Protein AF-A0A7U6Y433-F1 (afdb_monomer)

Solvent-accessible surface area (backbone atoms only — not comparable to full-atom values): 4693 Å² total; per-residue (Å²): 136,76,99,64,87,82,54,93,93,60,84,81,90,78,86,74,66,87,86,62,86,74,42,68,39,81,52,68,50,74,49,95,88,70,52,68,50,67,52,95,58,67,42,47,61,82,76,41,85,41,77,49,80,46,74,40,77,93,76,74,43,76,47,76,46,81,76

Mean predicted aligned error: 7.13 Å

Structure (mmCIF, N/CA/C/O backbone):
data_AF-A0A7U6Y433-F1
#
_entry.id   AF-A0A7U6Y433-F1
#
loop_
_atom_site.group_PDB
_atom_site.id
_atom_site.type_symbol
_atom_site.label_atom_id
_atom_site.label_alt_id
_atom_site.label_comp_id
_atom_site.label_asym_id
_atom_site.label_entity_id
_atom_site.label_seq_id
_atom_site.pdbx_PDB_ins_code
_atom_site.Cartn_x
_atom_site.Cartn_y
_atom_site.Ca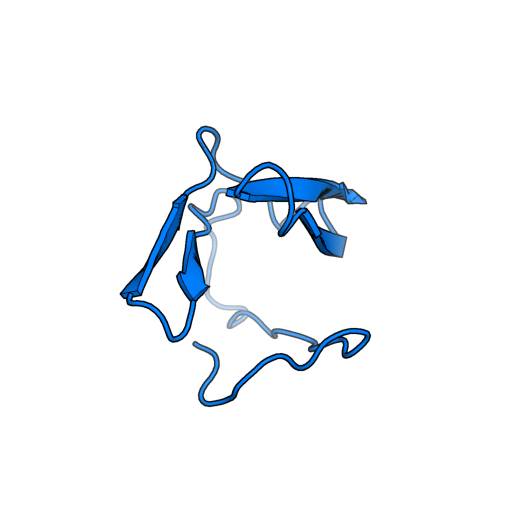rtn_z
_atom_site.occupancy
_atom_site.B_iso_or_equiv
_atom_site.auth_seq_id
_atom_site.auth_comp_id
_atom_site.auth_asym_id
_atom_site.auth_atom_id
_atom_site.pdbx_PDB_model_num
ATOM 1 N N . MET A 1 1 ? -8.034 -0.152 -11.243 1.00 52.56 1 MET A N 1
ATOM 2 C CA . MET A 1 1 ? -7.341 -0.800 -10.111 1.00 52.56 1 MET A CA 1
ATOM 3 C C . MET A 1 1 ? -8.356 -0.963 -8.991 1.00 52.56 1 MET A C 1
ATOM 5 O O . MET A 1 1 ? -8.871 0.042 -8.533 1.00 52.56 1 MET A O 1
ATOM 9 N N . GLY A 1 2 ? -8.656 -2.212 -8.615 1.00 56.06 2 GLY A N 1
ATOM 10 C CA . GLY A 1 2 ? -9.276 -2.583 -7.337 1.00 56.06 2 GLY A CA 1
ATOM 11 C C . GLY A 1 2 ? -10.745 -2.205 -7.092 1.00 56.06 2 GLY A C 1
ATO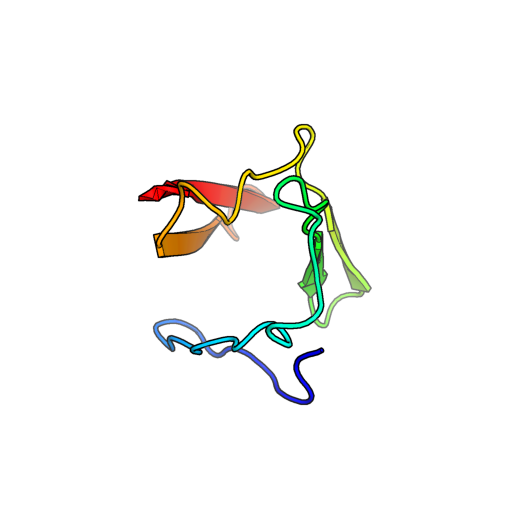M 12 O O . GLY A 1 2 ? -11.008 -1.481 -6.145 1.00 56.06 2 GLY A O 1
ATOM 13 N N . ASP A 1 3 ? -11.700 -2.777 -7.832 1.00 56.25 3 ASP A N 1
ATOM 14 C CA . ASP A 1 3 ? -13.161 -2.618 -7.624 1.00 56.25 3 ASP A CA 1
ATOM 15 C C . ASP A 1 3 ? -13.718 -3.301 -6.351 1.00 56.25 3 ASP A C 1
ATOM 17 O O . ASP A 1 3 ? -14.734 -3.990 -6.385 1.00 56.25 3 ASP A O 1
ATOM 21 N N . GLY A 1 4 ? -13.052 -3.195 -5.198 1.00 67.19 4 GLY A N 1
ATOM 22 C CA . GLY A 1 4 ? -13.610 -3.792 -3.983 1.00 67.19 4 GLY A CA 1
ATOM 23 C C . GLY A 1 4 ? -12.988 -3.312 -2.687 1.00 67.19 4 GLY A C 1
ATOM 24 O O . GLY A 1 4 ? -11.786 -3.059 -2.624 1.00 67.19 4 GLY A O 1
ATOM 25 N N . VAL A 1 5 ? -13.835 -3.246 -1.660 1.00 70.75 5 VAL A N 1
ATOM 26 C CA . VAL A 1 5 ? -13.482 -2.930 -0.274 1.00 70.75 5 VAL A CA 1
ATOM 27 C C . VAL A 1 5 ? -12.494 -3.973 0.254 1.00 70.75 5 VAL A C 1
ATOM 29 O O . VAL A 1 5 ? -12.747 -5.175 0.170 1.00 70.75 5 VAL A O 1
ATOM 32 N N . LEU A 1 6 ? -11.369 -3.517 0.808 1.00 76.88 6 LEU A N 1
ATOM 33 C CA . LEU A 1 6 ? -10.445 -4.367 1.553 1.00 76.88 6 LEU A CA 1
ATOM 34 C C . LEU A 1 6 ? -10.880 -4.378 3.023 1.00 76.88 6 LEU A C 1
ATOM 36 O O . LEU A 1 6 ? -10.643 -3.420 3.756 1.00 76.88 6 LEU A O 1
ATOM 40 N N . SER A 1 7 ? -11.566 -5.441 3.443 1.00 79.81 7 SER A N 1
ATOM 41 C CA . SER A 1 7 ? -12.006 -5.593 4.833 1.00 79.81 7 SER A CA 1
ATOM 42 C C . SER A 1 7 ? -10.822 -5.768 5.790 1.00 79.81 7 SER A C 1
ATOM 44 O O . SER A 1 7 ? -9.745 -6.215 5.400 1.00 79.81 7 SER A O 1
ATOM 46 N N . ASN A 1 8 ? -11.026 -5.454 7.072 1.00 79.75 8 ASN A N 1
ATOM 47 C CA . ASN A 1 8 ? -9.999 -5.655 8.093 1.00 79.75 8 ASN A CA 1
ATOM 48 C C . ASN A 1 8 ? -9.524 -7.121 8.133 1.00 79.75 8 ASN A C 1
ATOM 50 O O . ASN A 1 8 ? -10.345 -8.035 8.185 1.00 79.75 8 ASN A O 1
ATOM 54 N N . GLY A 1 9 ? -8.205 -7.331 8.116 1.00 82.25 9 GLY A N 1
ATOM 55 C CA . GLY A 1 9 ? -7.584 -8.660 8.072 1.00 82.25 9 GLY A CA 1
ATOM 56 C C . GLY A 1 9 ? -7.645 -9.359 6.709 1.00 82.25 9 GLY A C 1
ATOM 57 O O . GLY A 1 9 ? -7.085 -10.444 6.565 1.00 82.25 9 GLY A O 1
ATOM 58 N N . ALA A 1 10 ? -8.290 -8.761 5.703 1.00 83.44 10 ALA A N 1
ATOM 59 C CA . ALA A 1 10 ? -8.276 -9.286 4.347 1.00 83.44 10 ALA A CA 1
ATOM 60 C C . ALA A 1 10 ? -6.963 -8.936 3.639 1.00 83.44 10 ALA A C 1
ATOM 62 O O . ALA A 1 10 ? -6.311 -7.934 3.928 1.00 83.44 10 ALA A O 1
ATOM 63 N N . SER A 1 11 ? -6.595 -9.770 2.674 1.00 81.69 11 SER A N 1
ATOM 64 C CA . SER A 1 11 ? -5.481 -9.535 1.758 1.00 81.69 11 SER A CA 1
ATOM 65 C C . SER A 1 11 ? -6.015 -9.562 0.334 1.00 81.69 11 SER A C 1
ATOM 67 O O . SER A 1 11 ? -6.946 -10.312 0.034 1.00 81.69 11 SER A O 1
ATOM 69 N N . LYS A 1 12 ? -5.444 -8.739 -0.544 1.00 80.00 12 LYS A N 1
ATOM 70 C CA . LYS A 1 12 ? -5.808 -8.715 -1.958 1.00 80.00 12 LYS A CA 1
ATOM 71 C C . LYS A 1 12 ? -4.546 -8.688 -2.795 1.00 80.00 12 LYS A C 1
ATOM 73 O O . LYS A 1 12 ? -3.721 -7.795 -2.638 1.00 80.00 12 LYS A O 1
ATOM 78 N N . GLU A 1 13 ? -4.433 -9.664 -3.680 1.00 80.75 13 GLU A N 1
ATOM 79 C CA . GLU A 1 13 ? -3.374 -9.704 -4.674 1.00 80.75 13 GLU A CA 1
ATOM 80 C C . GLU 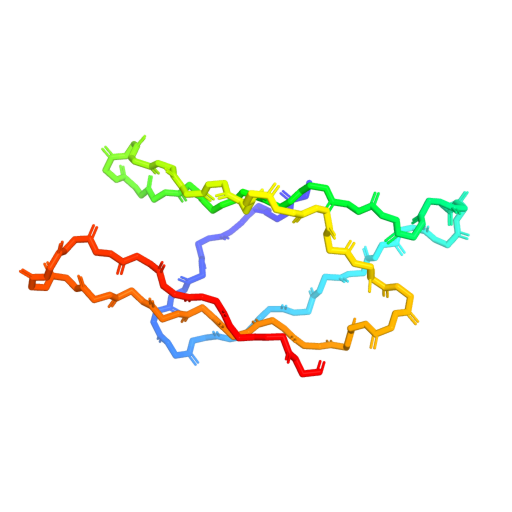A 1 13 ? -3.740 -8.767 -5.830 1.00 80.75 13 GLU A C 1
ATOM 82 O O . GLU A 1 13 ? -4.874 -8.764 -6.323 1.00 80.75 13 GLU A O 1
ATOM 87 N N . VAL A 1 14 ? -2.795 -7.916 -6.223 1.00 75.69 14 VAL A N 1
ATOM 88 C CA . VAL A 1 14 ? -2.959 -6.968 -7.326 1.00 75.69 14 VAL A CA 1
ATOM 89 C C . VAL A 1 14 ? -1.952 -7.333 -8.402 1.00 75.69 14 VAL A C 1
ATOM 91 O O . VAL A 1 14 ? -0.753 -7.151 -8.223 1.00 75.69 14 VAL A O 1
ATOM 94 N N . HIS A 1 15 ? -2.443 -7.816 -9.541 1.00 75.00 15 HIS A N 1
ATOM 95 C CA . HIS A 1 15 ? -1.598 -8.058 -10.704 1.00 75.00 15 HIS A CA 1
ATOM 96 C C . HIS A 1 15 ? -1.486 -6.782 -11.534 1.00 75.00 15 HIS A C 1
ATOM 98 O O . HIS A 1 15 ? -2.482 -6.265 -12.050 1.00 75.00 15 HIS A O 1
ATOM 104 N N . PHE A 1 16 ? -0.263 -6.283 -11.675 1.00 70.62 16 PHE A N 1
ATOM 105 C CA . PHE A 1 16 ? 0.045 -5.214 -12.614 1.00 70.62 16 PHE A CA 1
ATOM 106 C C . PHE A 1 16 ? 0.235 -5.808 -14.008 1.00 70.62 16 PHE A C 1
ATOM 108 O O . PHE A 1 16 ? 0.747 -6.914 -14.172 1.00 70.62 16 PHE A O 1
ATOM 115 N N . ASN A 1 17 ? -0.214 -5.081 -15.028 1.00 70.88 17 ASN A N 1
ATOM 116 C CA . ASN A 1 17 ? -0.094 -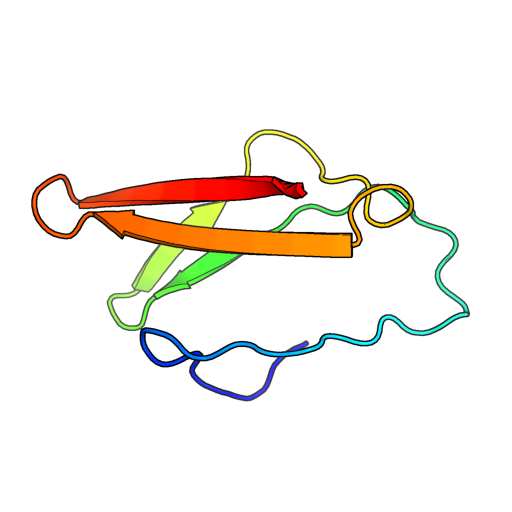5.547 -16.402 1.00 70.88 17 ASN A CA 1
ATOM 117 C C . ASN A 1 17 ? 1.397 -5.616 -16.785 1.00 70.88 17 ASN A C 1
ATOM 119 O O . ASN A 1 17 ? 2.105 -4.621 -16.639 1.00 70.88 17 ASN A O 1
ATOM 123 N N . ASN A 1 18 ? 1.861 -6.751 -17.317 1.00 62.59 18 ASN A N 1
ATOM 124 C CA . ASN A 1 18 ? 3.284 -7.007 -17.621 1.00 62.59 18 ASN A CA 1
ATOM 125 C C . ASN A 1 18 ? 3.911 -6.057 -18.664 1.00 62.59 18 ASN A C 1
ATOM 127 O O . ASN A 1 18 ? 5.120 -6.079 -18.871 1.00 62.59 18 ASN A O 1
ATOM 131 N N . CYS A 1 19 ? 3.112 -5.230 -19.343 1.00 64.38 19 CYS A N 1
ATOM 132 C CA . CYS A 1 19 ? 3.605 -4.206 -20.270 1.00 64.38 19 CYS A CA 1
ATOM 133 C C . CYS A 1 19 ? 4.059 -2.914 -19.569 1.00 64.38 19 CYS A C 1
ATOM 135 O O . CYS A 1 19 ? 4.578 -2.011 -20.223 1.00 64.38 19 CYS A O 1
ATOM 137 N N . THR A 1 20 ? 3.851 -2.803 -18.258 1.00 67.69 20 THR A N 1
ATOM 138 C CA . THR A 1 20 ? 4.364 -1.699 -17.451 1.00 67.69 20 THR A CA 1
ATOM 139 C C . THR A 1 20 ? 5.865 -1.871 -17.232 1.00 67.69 20 THR A C 1
ATOM 141 O O . THR A 1 20 ? 6.300 -2.843 -16.627 1.00 67.69 20 THR A O 1
ATOM 144 N N . THR A 1 21 ? 6.658 -0.883 -17.646 1.00 70.06 21 THR A N 1
ATOM 145 C CA . THR A 1 21 ? 8.097 -0.786 -17.329 1.00 70.06 21 THR A CA 1
ATOM 146 C C . THR A 1 21 ? 8.387 0.090 -16.108 1.00 70.06 21 THR A C 1
ATOM 148 O O . THR A 1 21 ? 9.538 0.228 -15.696 1.00 70.06 21 THR A O 1
ATOM 151 N N . ALA A 1 22 ? 7.360 0.713 -15.525 1.00 74.25 22 ALA A N 1
ATOM 152 C CA . ALA A 1 22 ? 7.505 1.555 -14.348 1.00 74.25 22 ALA A CA 1
ATOM 153 C C . ALA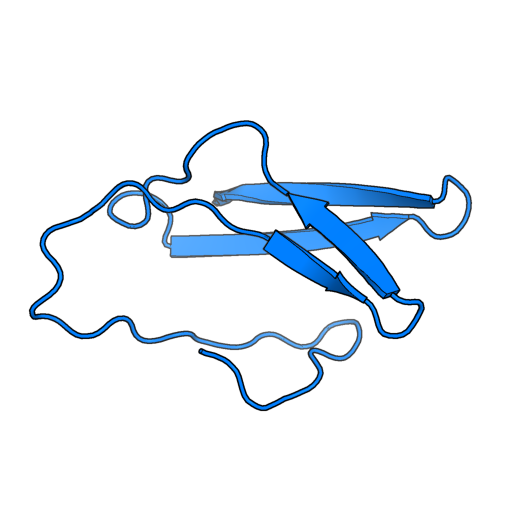 A 1 22 ? 7.606 0.696 -13.078 1.00 74.25 22 ALA A C 1
ATOM 155 O O . ALA A 1 22 ? 6.657 -0.005 -12.734 1.00 74.25 22 ALA A O 1
ATOM 156 N N . CYS A 1 23 ? 8.732 0.790 -12.367 1.00 77.62 23 CYS A N 1
ATOM 157 C CA . CYS A 1 23 ? 8.904 0.181 -11.041 1.00 77.62 23 CYS A CA 1
ATOM 158 C C . CYS A 1 23 ? 8.423 1.095 -9.907 1.00 77.62 23 CYS A C 1
ATOM 160 O O . CYS A 1 23 ? 7.953 0.607 -8.887 1.00 77.62 23 CYS A O 1
ATOM 162 N N . LYS A 1 24 ? 8.497 2.421 -10.086 1.00 82.44 24 LYS A N 1
ATOM 163 C CA . LYS A 1 24 ? 8.128 3.405 -9.062 1.00 82.44 24 LYS A CA 1
ATOM 164 C C . LYS A 1 24 ? 6.670 3.814 -9.191 1.00 82.44 24 LYS A C 1
ATOM 166 O O . LYS A 1 24 ? 6.288 4.416 -10.193 1.00 82.44 24 LYS A O 1
ATOM 171 N N . TRP A 1 25 ? 5.893 3.529 -8.157 1.00 78.56 25 TRP A N 1
ATOM 172 C CA . TRP A 1 25 ? 4.465 3.805 -8.110 1.00 78.56 25 TRP A CA 1
ATOM 173 C C . TRP A 1 25 ? 4.112 4.653 -6.901 1.00 78.56 25 TRP A C 1
ATOM 175 O O . TRP A 1 25 ? 4.561 4.388 -5.786 1.00 78.56 25 TRP A O 1
ATOM 185 N N . GLN A 1 26 ? 3.259 5.650 -7.122 1.00 77.50 26 GLN A N 1
ATOM 186 C CA . GLN A 1 26 ? 2.610 6.346 -6.025 1.00 77.50 26 GLN A CA 1
ATOM 187 C C . GLN A 1 26 ? 1.387 5.544 -5.602 1.00 77.50 26 GLN A C 1
ATOM 189 O O . GLN A 1 26 ? 0.524 5.223 -6.422 1.00 77.50 26 GLN A O 1
ATOM 194 N N . LEU A 1 27 ? 1.341 5.194 -4.324 1.00 77.50 27 LEU A N 1
ATOM 195 C CA . LEU A 1 27 ? 0.215 4.494 -3.732 1.00 77.50 27 LEU A CA 1
ATOM 196 C C . LEU A 1 27 ? -0.624 5.488 -2.939 1.00 77.50 27 LEU A C 1
ATOM 198 O O . LEU A 1 27 ? -0.099 6.425 -2.334 1.00 77.50 27 LEU A O 1
ATOM 202 N N . ALA A 1 28 ? -1.932 5.262 -2.945 1.00 77.56 28 ALA A N 1
ATOM 203 C CA . ALA A 1 28 ? -2.883 5.983 -2.121 1.00 77.56 28 ALA A CA 1
ATOM 204 C C . ALA A 1 28 ? -3.967 5.013 -1.647 1.00 77.56 28 ALA A C 1
ATOM 206 O O . ALA A 1 28 ? -4.483 4.214 -2.434 1.00 77.56 28 ALA A O 1
ATOM 207 N N . VAL A 1 29 ? -4.319 5.082 -0.366 1.00 75.94 29 VAL A N 1
ATOM 208 C CA . VAL A 1 29 ? -5.477 4.379 0.197 1.00 75.94 29 VAL A CA 1
ATOM 209 C C . VAL A 1 29 ? -6.571 5.398 0.422 1.00 75.94 29 VAL A C 1
ATOM 211 O O . VAL A 1 29 ? -6.338 6.393 1.101 1.00 75.94 29 VAL A O 1
ATOM 214 N N . LYS A 1 30 ? -7.763 5.138 -0.114 1.00 78.50 30 LYS A N 1
ATOM 215 C CA . LYS A 1 30 ? -8.956 5.940 0.152 1.00 78.50 30 LYS A CA 1
ATOM 216 C C . LYS A 1 30 ? -9.911 5.151 1.039 1.00 78.50 30 LYS A C 1
ATOM 218 O O . LYS A 1 30 ? -10.253 4.015 0.715 1.00 78.50 30 LYS A O 1
ATOM 223 N N . PHE A 1 31 ? -10.332 5.760 2.136 1.00 75.56 31 PHE A N 1
ATOM 224 C CA . PHE A 1 31 ? -11.282 5.191 3.085 1.00 75.56 31 PHE A CA 1
ATOM 225 C C . PHE A 1 31 ? -12.715 5.624 2.748 1.00 75.56 31 PHE A C 1
ATOM 227 O O . PHE A 1 31 ? -12.941 6.584 2.007 1.00 75.56 31 PHE A O 1
ATOM 234 N N . GLU A 1 32 ? -13.700 4.905 3.291 1.00 75.06 32 GLU A N 1
ATOM 235 C CA . GLU A 1 32 ? -15.126 5.191 3.059 1.00 75.06 32 GL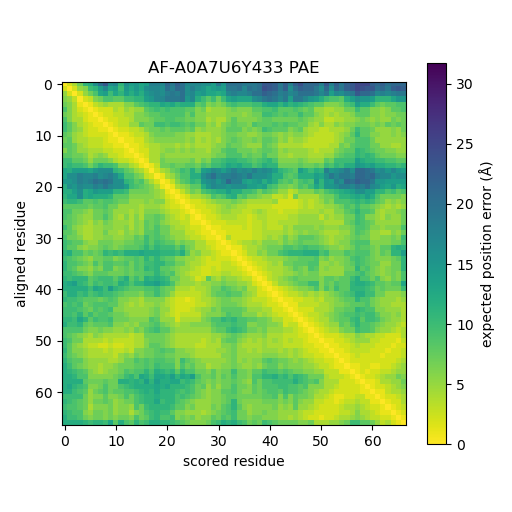U A CA 1
ATOM 236 C C . GLU A 1 32 ? -15.567 6.552 3.616 1.00 75.06 32 GLU A C 1
ATOM 238 O O . GLU A 1 32 ? -16.502 7.155 3.097 1.00 75.06 32 GLU A O 1
ATOM 243 N N . ASP A 1 33 ? -14.871 7.069 4.630 1.00 75.31 33 ASP A N 1
ATOM 244 C CA . ASP A 1 33 ? -15.104 8.403 5.198 1.00 75.31 33 ASP A CA 1
ATOM 245 C C . ASP A 1 33 ? -14.562 9.546 4.316 1.00 75.31 33 ASP A C 1
ATOM 247 O O . ASP A 1 33 ? -14.677 10.720 4.666 1.00 75.31 33 ASP A O 1
ATOM 251 N N . GLY A 1 34 ? -13.983 9.211 3.159 1.00 72.62 34 GLY A N 1
ATOM 252 C CA . GLY A 1 34 ? -13.421 10.160 2.208 1.00 72.62 34 GLY A CA 1
ATOM 253 C C . GLY A 1 34 ? -11.991 10.589 2.526 1.00 72.62 34 GLY A C 1
ATOM 254 O O . GLY A 1 34 ? -11.400 11.305 1.715 1.00 72.62 34 GLY A O 1
ATOM 255 N N . THR A 1 35 ? -11.412 10.139 3.644 1.00 73.56 35 THR A N 1
ATOM 256 C CA . THR A 1 35 ? -9.997 10.371 3.931 1.00 73.56 35 THR A CA 1
ATOM 257 C C . THR A 1 35 ? -9.127 9.555 2.982 1.00 73.56 35 THR A C 1
ATOM 259 O O . THR A 1 35 ? -9.492 8.462 2.536 1.00 73.56 35 THR A O 1
ATOM 262 N N . ALA A 1 36 ? -7.970 10.109 2.637 1.00 73.94 36 ALA A N 1
ATOM 263 C CA . ALA A 1 36 ? -6.974 9.417 1.847 1.00 73.94 36 ALA A CA 1
ATOM 264 C C . ALA A 1 36 ? -5.618 9.521 2.531 1.00 73.94 36 ALA A C 1
ATOM 266 O O . ALA A 1 36 ? -5.292 10.546 3.128 1.00 73.94 36 ALA A O 1
ATOM 267 N N . VAL A 1 37 ? -4.841 8.450 2.432 1.00 74.25 37 VAL A N 1
ATOM 268 C CA . VAL A 1 37 ? -3.438 8.448 2.826 1.00 74.25 37 VAL A CA 1
ATOM 269 C C . VAL A 1 37 ? -2.618 8.128 1.598 1.00 74.25 37 VAL A C 1
ATOM 271 O O . VAL A 1 37 ? -2.743 7.049 1.017 1.00 74.25 37 VAL A O 1
ATOM 274 N N . GLU A 1 38 ? -1.812 9.102 1.203 1.00 74.06 38 GLU A N 1
ATOM 275 C CA . GLU A 1 38 ? -0.824 8.978 0.144 1.00 74.06 38 GLU A CA 1
ATOM 276 C C . GLU A 1 38 ? 0.524 8.649 0.774 1.00 74.06 38 GLU A C 1
ATOM 278 O O . GLU A 1 38 ? 0.862 9.149 1.848 1.00 74.06 38 GLU A O 1
ATOM 283 N N . TRP A 1 39 ? 1.298 7.792 0.118 1.00 75.56 39 TRP A N 1
ATOM 284 C CA . TRP A 1 39 ? 2.672 7.568 0.540 1.00 75.56 39 TRP A CA 1
ATOM 285 C C . TRP A 1 39 ? 3.544 8.727 0.065 1.00 75.56 39 TRP A C 1
ATOM 287 O O . TRP A 1 39 ? 3.564 9.046 -1.127 1.00 75.56 39 TRP A O 1
ATOM 297 N N . ASP A 1 40 ? 4.315 9.308 0.987 1.00 69.12 40 ASP A N 1
ATOM 298 C CA . ASP A 1 40 ? 5.256 10.397 0.692 1.00 69.12 40 ASP A CA 1
ATOM 299 C C . ASP A 1 40 ? 6.342 9.990 -0.314 1.00 69.12 40 ASP A C 1
ATOM 301 O O . ASP A 1 40 ? 6.882 10.824 -1.041 1.00 69.12 40 ASP A O 1
ATOM 305 N N . GLN A 1 41 ? 6.675 8.699 -0.374 1.00 74.94 41 GLN A N 1
ATOM 306 C CA . GLN A 1 41 ? 7.687 8.169 -1.278 1.00 74.94 41 GLN A CA 1
ATOM 307 C C . GLN A 1 41 ? 7.078 7.176 -2.260 1.00 74.94 41 GLN A C 1
ATOM 309 O O . GLN A 1 41 ? 6.239 6.351 -1.899 1.00 74.94 41 GLN A O 1
ATOM 314 N N . ALA A 1 42 ? 7.544 7.251 -3.507 1.00 76.62 42 ALA A N 1
ATOM 315 C CA . ALA A 1 42 ? 7.203 6.267 -4.520 1.00 76.62 42 ALA A CA 1
ATOM 316 C C . ALA A 1 42 ? 7.685 4.883 -4.071 1.00 76.62 42 ALA A C 1
ATOM 318 O O . ALA A 1 42 ? 8.857 4.711 -3.725 1.00 76.62 42 ALA A O 1
ATOM 319 N N . VAL A 1 43 ? 6.783 3.909 -4.097 1.00 78.56 43 VAL A N 1
ATOM 320 C CA . VAL A 1 43 ? 7.081 2.520 -3.758 1.00 78.56 43 VAL A CA 1
ATOM 321 C C . VAL A 1 43 ? 7.629 1.822 -4.992 1.00 78.56 43 VAL A C 1
ATOM 323 O O . VAL A 1 43 ? 7.063 1.934 -6.082 1.00 78.56 43 VAL A O 1
ATOM 326 N N . ASP A 1 44 ? 8.746 1.121 -4.825 1.00 83.06 44 ASP A N 1
ATOM 327 C CA . ASP A 1 44 ? 9.354 0.337 -5.891 1.00 83.06 44 ASP A CA 1
ATOM 328 C C . ASP A 1 44 ? 8.756 -1.077 -5.910 1.00 83.06 44 ASP A C 1
ATOM 330 O O . ASP A 1 44 ? 9.192 -1.975 -5.189 1.00 83.06 44 ASP A O 1
ATOM 334 N N . LEU A 1 45 ? 7.727 -1.267 -6.736 1.00 78.81 45 LEU A N 1
ATOM 335 C CA . LEU A 1 45 ? 7.002 -2.536 -6.865 1.00 78.81 45 LEU A CA 1
ATOM 336 C C . LEU A 1 45 ? 7.841 -3.652 -7.505 1.00 78.81 45 LEU A C 1
ATOM 338 O O . LEU A 1 45 ? 7.408 -4.796 -7.523 1.00 78.81 45 LEU A O 1
ATOM 342 N N . CYS A 1 46 ? 9.026 -3.340 -8.040 1.00 80.75 46 CYS A N 1
ATOM 343 C CA . CYS A 1 46 ? 9.963 -4.352 -8.528 1.00 80.75 46 CYS A CA 1
ATOM 344 C C . CYS A 1 46 ? 10.772 -4.985 -7.383 1.00 80.75 46 CYS A C 1
ATOM 346 O O . CYS A 1 46 ? 11.421 -6.009 -7.590 1.00 80.75 46 CYS A O 1
ATOM 348 N N . THR A 1 47 ? 10.742 -4.380 -6.192 1.00 80.56 47 THR A N 1
ATOM 349 C CA . THR A 1 47 ? 11.449 -4.864 -4.995 1.00 80.56 47 THR A CA 1
ATOM 350 C C . THR A 1 47 ? 10.522 -5.240 -3.846 1.00 80.56 47 THR A C 1
ATOM 352 O O . THR A 1 47 ? 10.923 -6.015 -2.988 1.00 80.56 47 THR A O 1
ATOM 355 N N . VAL A 1 48 ? 9.303 -4.700 -3.828 1.00 78.19 48 VAL A N 1
ATOM 356 C CA . VAL A 1 48 ? 8.307 -4.942 -2.782 1.00 78.19 48 VAL A CA 1
ATOM 357 C C . VAL A 1 48 ? 7.321 -6.002 -3.255 1.00 78.19 48 VAL A C 1
ATOM 359 O O . VAL A 1 48 ? 6.612 -5.784 -4.238 1.00 78.19 48 VAL A O 1
ATOM 362 N N . GLU A 1 49 ? 7.231 -7.114 -2.529 1.00 79.00 49 GLU A N 1
ATOM 363 C CA . GLU A 1 49 ? 6.243 -8.166 -2.800 1.00 79.00 49 GLU A CA 1
ATOM 364 C C . GLU A 1 49 ? 4.957 -7.951 -2.000 1.00 79.00 49 GLU A C 1
ATOM 366 O O . GLU A 1 49 ? 3.874 -8.340 -2.447 1.00 79.00 49 GLU A O 1
ATOM 371 N N . LYS A 1 50 ? 5.041 -7.313 -0.825 1.00 82.62 50 LYS A N 1
ATOM 372 C CA . LYS A 1 50 ? 3.891 -7.181 0.067 1.00 82.62 50 LYS A CA 1
ATOM 373 C C . LYS A 1 50 ? 3.831 -5.827 0.761 1.00 82.62 50 LYS A C 1
ATOM 375 O O . LYS A 1 50 ? 4.808 -5.295 1.275 1.00 82.62 50 LYS A O 1
ATOM 380 N N . ILE A 1 51 ? 2.616 -5.286 0.825 1.00 80.44 51 ILE A N 1
ATOM 381 C CA . ILE A 1 51 ? 2.317 -4.031 1.515 1.00 80.44 51 ILE A CA 1
ATOM 382 C C . ILE A 1 51 ? 1.261 -4.308 2.576 1.00 80.44 51 ILE A C 1
ATOM 384 O O . ILE A 1 51 ? 0.115 -4.629 2.262 1.00 80.44 51 ILE A O 1
ATOM 388 N N . THR A 1 52 ? 1.644 -4.175 3.842 1.00 83.88 52 THR A N 1
ATOM 389 C CA . THR A 1 52 ? 0.743 -4.354 4.982 1.00 83.88 52 THR A CA 1
ATOM 390 C C . THR A 1 52 ? 0.249 -2.995 5.465 1.00 83.88 52 THR A C 1
ATOM 392 O O . THR A 1 52 ? 1.039 -2.155 5.895 1.00 83.88 52 THR A O 1
ATOM 395 N N . LEU A 1 53 ? -1.068 -2.784 5.422 1.00 80.06 53 LEU A N 1
ATOM 396 C CA . LEU A 1 53 ? -1.723 -1.556 5.876 1.00 80.06 53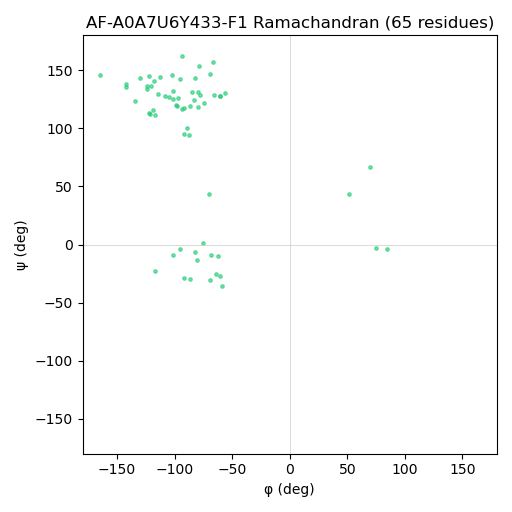 LEU A CA 1
ATOM 397 C C . LEU A 1 53 ? -2.259 -1.727 7.293 1.00 80.06 53 LEU A C 1
ATOM 399 O O . LEU A 1 53 ? -3.038 -2.636 7.565 1.00 80.06 53 LEU A O 1
ATOM 403 N N . THR A 1 54 ? -1.880 -0.819 8.186 1.00 81.81 54 THR A N 1
ATOM 404 C CA . THR A 1 54 ? -2.377 -0.766 9.562 1.00 81.81 54 THR A CA 1
ATOM 405 C C . THR A 1 54 ? -3.030 0.582 9.815 1.00 81.81 54 THR A C 1
ATOM 407 O O . THR A 1 54 ? -2.354 1.607 9.879 1.00 81.81 54 THR A O 1
ATOM 410 N N . TYR A 1 55 ? -4.349 0.593 10.000 1.00 78.25 55 TYR A N 1
ATOM 411 C CA . TYR A 1 55 ? -5.076 1.794 10.398 1.00 78.25 55 TYR A CA 1
ATOM 412 C C . TYR A 1 55 ? -5.240 1.855 11.920 1.00 78.25 55 TYR A C 1
ATOM 414 O O . TYR A 1 55 ? -5.904 1.015 12.530 1.00 78.25 55 TYR A O 1
ATOM 422 N N . ASN A 1 56 ? -4.651 2.874 12.547 1.00 80.31 56 ASN A N 1
ATOM 423 C CA . ASN A 1 56 ? -4.845 3.179 13.957 1.00 80.31 56 ASN A CA 1
ATOM 424 C C . ASN A 1 56 ? -6.000 4.173 14.124 1.00 80.31 56 ASN A C 1
ATOM 426 O O . ASN A 1 56 ? -5.802 5.389 14.074 1.00 80.31 56 ASN A O 1
ATOM 430 N N . ARG A 1 57 ? -7.201 3.648 14.384 1.00 75.69 57 ARG A N 1
ATOM 431 C CA . ARG A 1 57 ? -8.421 4.451 14.566 1.00 75.69 57 ARG A CA 1
ATOM 432 C C . ARG A 1 57 ? -8.322 5.464 15.712 1.00 75.69 57 ARG A C 1
ATOM 434 O O . ARG A 1 57 ? -8.850 6.561 15.592 1.00 75.69 57 ARG A O 1
ATOM 441 N N . SER A 1 58 ? -7.633 5.130 16.804 1.00 79.50 58 SER A N 1
ATOM 442 C CA . SER A 1 58 ? -7.518 6.015 17.975 1.00 79.50 58 SER A CA 1
ATOM 443 C C . SER A 1 58 ? -6.673 7.258 17.705 1.00 79.50 58 SER A C 1
ATOM 445 O O . SER A 1 58 ? -6.898 8.295 18.320 1.00 79.50 58 SER A O 1
ATOM 447 N N . LYS A 1 59 ? -5.688 7.152 16.806 1.00 79.12 59 LYS A N 1
ATOM 448 C CA . LYS A 1 59 ? -4.821 8.270 16.400 1.00 79.12 59 LYS A CA 1
ATOM 449 C C . LYS A 1 59 ? -5.216 8.873 15.053 1.00 79.12 59 LYS A C 1
ATOM 451 O O . LYS A 1 59 ? -4.667 9.900 14.679 1.00 79.12 59 LYS A O 1
ATOM 456 N N . ASN A 1 60 ? -6.143 8.231 14.344 1.00 71.62 60 ASN A N 1
ATOM 457 C CA . ASN A 1 60 ? -6.471 8.503 12.951 1.00 71.62 60 ASN A CA 1
ATOM 458 C C . ASN A 1 60 ? -5.229 8.521 12.037 1.00 71.62 60 ASN A C 1
ATOM 460 O O . ASN A 1 60 ? -5.062 9.411 11.210 1.00 71.62 60 ASN A O 1
ATOM 464 N N . VAL A 1 61 ? -4.329 7.549 12.229 1.00 74.62 61 VAL A N 1
ATOM 465 C CA . VAL A 1 61 ? -3.080 7.422 11.461 1.00 74.62 61 VAL A CA 1
ATOM 466 C C . VAL A 1 61 ? -3.064 6.085 10.740 1.00 74.62 61 VAL A C 1
ATOM 468 O O . VAL A 1 61 ? -3.385 5.052 11.330 1.00 74.62 61 VAL A O 1
ATOM 471 N N . VAL A 1 62 ? -2.650 6.096 9.478 1.00 75.62 62 VAL A N 1
ATOM 472 C CA . VAL A 1 62 ? -2.366 4.887 8.705 1.00 75.62 62 VAL A CA 1
ATOM 473 C C . VAL A 1 62 ? -0.862 4.688 8.661 1.00 75.62 62 VAL A C 1
ATOM 475 O O . VAL A 1 62 ? -0.110 5.609 8.356 1.00 75.62 62 VAL A O 1
ATOM 478 N N . HIS A 1 63 ? -0.437 3.470 8.952 1.00 76.12 63 HIS A N 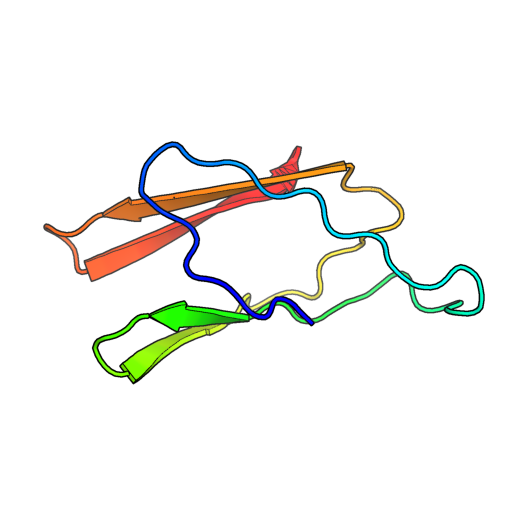1
ATOM 479 C CA . HIS A 1 63 ? 0.927 3.021 8.756 1.00 76.12 63 HIS A CA 1
ATOM 480 C C . HIS A 1 63 ? 0.947 1.966 7.663 1.00 76.12 63 HIS A C 1
ATOM 482 O O . HIS A 1 63 ? 0.042 1.135 7.567 1.00 76.12 63 HIS A O 1
ATOM 488 N N . ALA A 1 64 ? 2.004 1.986 6.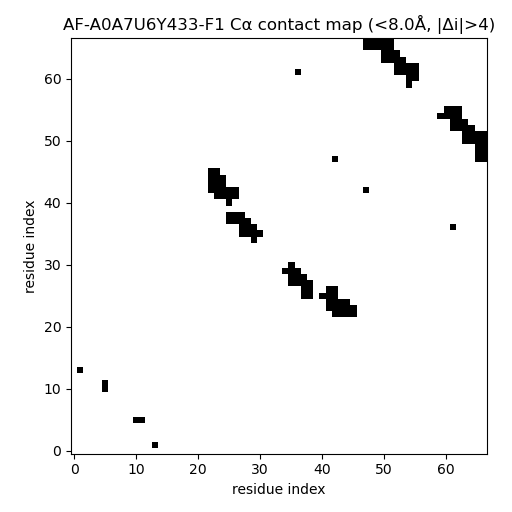869 1.00 76.88 64 ALA A N 1
ATOM 489 C CA . ALA A 1 64 ? 2.262 0.977 5.868 1.00 76.88 64 ALA A CA 1
ATOM 490 C C . ALA A 1 64 ? 3.636 0.366 6.116 1.00 76.88 64 ALA A C 1
ATOM 492 O O . ALA A 1 64 ? 4.609 1.086 6.341 1.00 76.88 64 ALA A O 1
ATOM 493 N N . SER A 1 65 ? 3.701 -0.957 6.059 1.00 78.94 65 SER A N 1
ATOM 494 C CA . SER A 1 65 ? 4.947 -1.713 6.105 1.00 78.94 65 SER A CA 1
ATOM 495 C C . SER A 1 65 ? 5.140 -2.410 4.768 1.00 78.94 65 SER A C 1
ATOM 497 O O . SER A 1 65 ? 4.212 -3.040 4.262 1.00 78.94 65 SER A O 1
ATOM 499 N N . LEU A 1 66 ? 6.328 -2.236 4.197 1.00 80.00 66 LEU A N 1
ATOM 500 C CA . LEU A 1 66 ? 6.750 -2.823 2.931 1.00 80.00 66 LEU A CA 1
ATOM 501 C C . LEU A 1 66 ? 7.636 -4.025 3.273 1.00 80.00 66 LEU A C 1
ATOM 503 O O . LEU A 1 66 ? 8.580 -3.864 4.051 1.00 80.00 66 LEU A O 1
ATOM 507 N N . GLU A 1 67 ? 7.295 -5.195 2.743 1.00 75.75 67 GLU A N 1
ATOM 508 C CA . GLU A 1 67 ? 8.045 -6.451 2.877 1.00 75.75 67 GLU A CA 1
ATOM 509 C C . GLU A 1 67 ? 8.450 -6.980 1.496 1.00 75.75 67 GLU A C 1
ATOM 511 O O . GLU A 1 67 ? 7.628 -6.883 0.546 1.00 75.75 67 GLU A O 1
#

Sequence (67 aa):
MGDGVLSNGASKEVHFNNCTTACKWQLAVKFEDGTAVEWDQAVDLCTVEKITLTYNRSKNVVHASLE

Foldseek 3Di:
DDPDDQDVPRDDDDDDDPVDPDQWAWDKDADPVRDIDTDPGTHRNVPFPDKDWDQDPVVRDIDIDTD

Secondary structure (DSSP, 8-state):
---S---TT-----PPPTT----EE--EEE-TTS-EEE-SS-EETTT---EEEEEETTTTEEEEEE-

Radius of gyration: 12.77 Å; Cα contacts (8 Å, |Δi|>4): 66; chains: 1; bounding box: 27×20×38 Å

pLDDT: mean 75.6, std 6.27, range [52.56, 83.88]